Protein AF-D5H9K0-F1 (afdb_monomer_lite)

Organism: Salinibacter ruber (strain M8) (NCBI:tx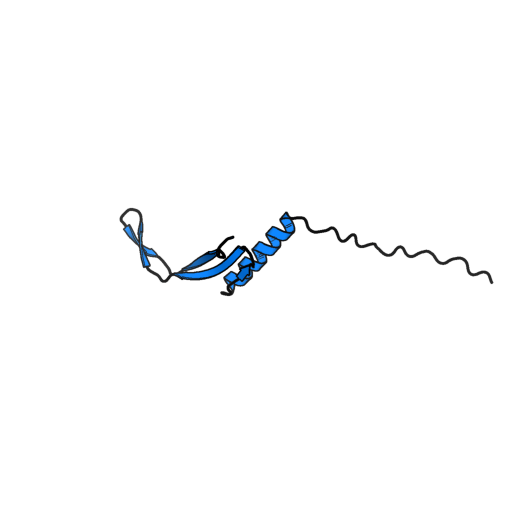id761659)

Radius 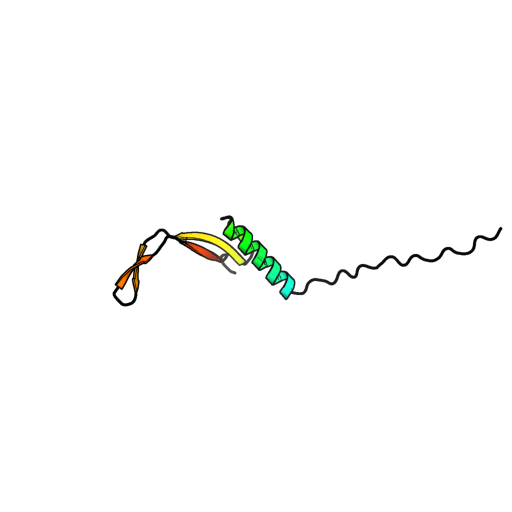of gyration: 26.45 Å; chains: 1; bounding box: 57×50×73 Å

InterPro domains:
  IPR000119 Histone-like DNA-binding protein [PF00216] (18-79)
  IPR010992 Integration host factor (IHF)-like DNA-binding domain superfamily [G3DSA:4.10.520.10] (13-83)
  IPR010992 Integration host factor (IHF)-like DNA-binding domain superfamily [SSF47729] (20-80)

Secondary structure (DSSP, 8-state):
---PPPP---------PPPPHHHHHHHHHHHHHHHHHTT--EEETTTEEEEEEEEPPEEEEETTEEEEEPPEEEEEEEE-TT-

Foldseek 3Di:
DDDDDDDPPDDPPPPPDDDDPVRVVVVVVVVCVVCQVVQHKDADPPFWIKGKDKADWDWDQDPNDTDIDHIDIDIDTDTDPPD

Sequence (83 aa):
MTLGPLPLIHSPTFVMESPSAEDVIEAFTDVVQDQLDTGNAVEVPGLGTFSVEHRPSGVQEEDGVRRLAPPRNEVVFTPEPGA

Structure (mmCIF, N/CA/C/O backbone):
data_AF-D5H9K0-F1
#
_entry.id   AF-D5H9K0-F1
#
loop_
_atom_site.group_PDB
_atom_site.id
_atom_site.type_symbol
_atom_site.label_atom_id
_atom_site.label_alt_id
_atom_site.label_comp_id
_atom_site.label_asym_id
_atom_site.label_entity_id
_atom_site.label_seq_id
_atom_site.pdbx_PDB_ins_code
_atom_site.Cartn_x
_atom_site.Cartn_y
_atom_site.Cartn_z
_atom_site.occupancy
_atom_site.B_iso_or_equiv
_atom_site.auth_seq_id
_atom_site.auth_comp_id
_atom_site.auth_asym_id
_atom_site.auth_atom_id
_atom_site.pdbx_PDB_model_num
ATOM 1 N N . MET A 1 1 ? 30.647 -32.172 -57.510 1.00 40.91 1 MET A N 1
ATOM 2 C CA . MET A 1 1 ? 29.677 -32.049 -56.402 1.00 40.91 1 MET A CA 1
ATOM 3 C C . MET A 1 1 ? 29.660 -30.590 -55.977 1.00 40.91 1 MET A C 1
ATOM 5 O O . MET A 1 1 ? 30.603 -30.150 -55.338 1.00 40.91 1 MET A O 1
ATOM 9 N N . THR A 1 2 ? 28.683 -29.815 -56.444 1.00 41.19 2 THR A N 1
ATOM 10 C CA . THR A 1 2 ? 28.574 -28.376 -56.159 1.00 41.19 2 THR A CA 1
ATOM 11 C C . THR A 1 2 ? 27.503 -28.189 -55.089 1.00 41.19 2 THR A C 1
ATOM 13 O O . THR A 1 2 ? 26.322 -28.402 -55.361 1.00 41.19 2 THR A O 1
ATOM 16 N N . LEU A 1 3 ? 27.905 -27.862 -53.862 1.00 45.50 3 LEU A N 1
ATOM 17 C CA . LEU A 1 3 ? 26.969 -27.493 -52.802 1.00 45.50 3 LEU A CA 1
ATOM 18 C C . LEU A 1 3 ? 26.373 -26.123 -53.159 1.00 45.50 3 LEU A C 1
ATOM 20 O O . LEU A 1 3 ? 27.099 -25.133 -53.221 1.00 45.50 3 LEU A O 1
ATOM 24 N N . GLY A 1 4 ? 25.075 -26.087 -53.469 1.00 52.72 4 GLY A N 1
ATOM 25 C CA . GLY A 1 4 ? 24.327 -24.838 -53.627 1.00 52.72 4 GLY A CA 1
ATOM 26 C C . GLY A 1 4 ? 24.206 -24.102 -52.285 1.00 52.72 4 GLY A C 1
ATOM 27 O O . GLY A 1 4 ? 24.303 -24.741 -51.234 1.00 52.72 4 GLY A O 1
ATOM 28 N N . PRO A 1 5 ? 24.021 -22.772 -52.287 1.00 53.81 5 PRO A N 1
ATOM 29 C CA . PRO A 1 5 ? 23.942 -22.007 -51.050 1.00 53.81 5 PRO A CA 1
ATOM 30 C C . PRO A 1 5 ? 22.676 -22.393 -50.271 1.00 53.81 5 PRO A C 1
ATOM 32 O O . PRO A 1 5 ? 21.589 -22.492 -50.840 1.00 53.81 5 PRO A O 1
ATOM 35 N N . LEU A 1 6 ? 22.834 -22.640 -48.968 1.00 53.09 6 LEU A N 1
ATOM 36 C CA . LEU A 1 6 ? 21.735 -22.923 -48.042 1.00 53.09 6 LEU A CA 1
ATOM 37 C C . LEU A 1 6 ? 20.767 -21.726 -47.954 1.00 53.09 6 LEU A C 1
ATOM 39 O O . LEU A 1 6 ? 21.222 -20.580 -47.996 1.00 53.09 6 LEU A O 1
ATOM 43 N N . PRO A 1 7 ? 19.451 -21.956 -47.785 1.00 54.75 7 PRO A N 1
ATOM 44 C CA . PRO A 1 7 ? 18.502 -20.874 -47.569 1.00 54.75 7 PRO A CA 1
ATOM 45 C C . PRO A 1 7 ? 18.789 -20.178 -46.232 1.00 54.75 7 PRO A C 1
ATOM 47 O O . PRO A 1 7 ? 18.908 -20.823 -45.190 1.00 54.75 7 PRO A O 1
ATOM 50 N N . LEU A 1 8 ? 18.889 -18.849 -46.273 1.00 55.88 8 LEU A N 1
ATOM 51 C CA . LEU A 1 8 ? 18.939 -17.986 -45.097 1.00 55.88 8 LEU A CA 1
ATOM 52 C C . LEU A 1 8 ? 17.622 -18.139 -44.322 1.00 55.88 8 LEU A C 1
ATOM 54 O O . LEU A 1 8 ? 16.589 -17.577 -44.691 1.00 55.88 8 LEU A O 1
ATOM 58 N N . ILE A 1 9 ? 17.661 -18.930 -43.252 1.00 56.94 9 ILE A N 1
ATOM 59 C CA . ILE A 1 9 ? 16.649 -18.926 -42.196 1.00 56.94 9 ILE A CA 1
ATOM 60 C C . ILE A 1 9 ? 16.582 -17.502 -41.642 1.00 56.94 9 ILE A C 1
ATOM 62 O O . ILE A 1 9 ? 17.506 -17.035 -40.982 1.00 56.94 9 ILE A O 1
ATOM 66 N N . HIS A 1 10 ? 15.505 -16.790 -41.977 1.00 54.97 10 HIS A N 1
ATOM 67 C CA . HIS A 1 10 ? 15.195 -15.500 -41.383 1.00 54.97 10 HIS A CA 1
ATOM 68 C C . HIS A 1 10 ? 14.848 -15.775 -39.924 1.00 54.97 10 HIS A C 1
ATOM 70 O O . HIS A 1 10 ? 13.772 -16.296 -39.626 1.00 54.97 10 HIS A O 1
ATOM 76 N N . SER A 1 11 ? 15.782 -15.488 -39.019 1.00 54.69 11 SER A N 1
ATOM 77 C CA . SER A 1 11 ? 15.474 -15.403 -37.596 1.00 54.69 11 SER A CA 1
ATOM 78 C C . SER A 1 11 ? 14.265 -14.479 -37.442 1.00 54.69 11 SER A C 1
ATOM 80 O O . SER A 1 11 ? 14.291 -13.388 -38.020 1.00 54.69 11 SER A O 1
ATOM 82 N N . PRO A 1 12 ? 13.208 -14.863 -36.708 1.00 55.03 12 PRO A N 1
ATOM 83 C CA . PRO A 1 12 ? 12.175 -13.905 -36.377 1.00 55.03 12 PRO A CA 1
ATOM 84 C C . PRO A 1 12 ? 12.856 -12.842 -35.519 1.00 55.03 12 PRO A C 1
ATOM 86 O O . PRO A 1 12 ? 13.257 -13.100 -34.385 1.00 55.03 12 PRO A O 1
ATOM 89 N N . THR A 1 13 ? 13.062 -11.656 -36.084 1.00 55.44 13 THR A N 1
ATOM 90 C CA . THR A 1 13 ? 13.344 -10.469 -35.291 1.00 55.44 13 THR A CA 1
ATOM 91 C C . THR A 1 13 ? 12.094 -10.257 -34.453 1.00 55.44 13 THR A C 1
ATOM 93 O O . THR A 1 13 ? 11.097 -9.737 -34.946 1.00 55.44 13 THR A O 1
ATOM 96 N N . PHE A 1 14 ? 12.105 -10.758 -33.218 1.00 57.91 14 PHE A N 1
ATOM 97 C CA . PHE A 1 14 ? 11.099 -10.400 -32.235 1.00 57.91 14 PHE A CA 1
ATOM 98 C C . PHE A 1 14 ? 11.250 -8.895 -32.043 1.00 57.91 14 PHE A C 1
ATOM 100 O O . PHE A 1 14 ? 12.246 -8.429 -31.487 1.00 57.91 14 PHE A O 1
ATOM 107 N N . VAL A 1 15 ? 10.333 -8.130 -32.629 1.00 61.47 15 VAL A N 1
ATOM 108 C CA . VAL A 1 15 ? 10.275 -6.689 -32.431 1.00 61.47 15 VAL A CA 1
ATOM 109 C C . VAL A 1 15 ? 9.850 -6.528 -30.980 1.00 61.47 15 VAL A C 1
ATOM 111 O O . VAL A 1 15 ? 8.692 -6.742 -30.643 1.00 61.47 15 VAL A O 1
ATOM 114 N N . MET A 1 16 ? 10.816 -6.284 -30.097 1.00 65.44 16 MET A N 1
ATOM 115 C CA . MET A 1 16 ? 10.529 -5.917 -28.719 1.00 65.44 16 MET A CA 1
ATOM 116 C C . MET A 1 16 ? 10.022 -4.481 -28.780 1.00 65.44 16 MET A C 1
ATOM 118 O O . MET A 1 16 ? 10.804 -3.533 -28.775 1.00 65.44 16 MET A O 1
ATOM 122 N N . GLU A 1 17 ? 8.720 -4.345 -29.003 1.00 77.94 17 GLU A N 1
ATOM 123 C CA . GLU A 1 17 ? 8.043 -3.064 -28.912 1.00 77.94 17 GLU A CA 1
ATOM 124 C C . GLU A 1 17 ? 8.204 -2.569 -27.476 1.00 77.94 17 GLU A C 1
ATOM 126 O O . GLU A 1 17 ? 7.930 -3.294 -26.516 1.00 77.94 17 GLU A O 1
ATOM 131 N N . SER A 1 18 ? 8.768 -1.373 -27.331 1.00 82.50 18 SER A N 1
ATOM 132 C CA . SER A 1 18 ? 8.917 -0.744 -26.027 1.00 82.50 18 SER A CA 1
ATOM 133 C C . SER A 1 18 ? 7.524 -0.545 -25.430 1.00 82.50 18 SER A C 1
ATOM 135 O O . SER A 1 18 ? 6.655 -0.044 -26.149 1.00 82.50 18 SER A O 1
ATOM 137 N N . PRO A 1 19 ? 7.299 -0.890 -24.150 1.00 85.69 19 PRO A N 1
ATOM 138 C CA . PRO A 1 19 ? 6.011 -0.649 -23.519 1.00 85.69 19 PRO A CA 1
ATOM 139 C C . PRO A 1 19 ? 5.683 0.844 -23.562 1.00 85.69 19 PRO A C 1
ATOM 141 O O . PRO A 1 19 ? 6.576 1.697 -23.452 1.00 85.69 19 PRO A O 1
ATOM 144 N N . SER A 1 20 ? 4.404 1.159 -23.740 1.00 92.88 20 SER A N 1
ATOM 145 C CA . SER A 1 20 ? 3.936 2.535 -23.661 1.00 92.88 20 SER A CA 1
ATOM 146 C C . SER A 1 20 ? 4.031 3.047 -22.219 1.00 92.88 20 SER A C 1
ATOM 148 O O . SER A 1 20 ? 4.178 2.282 -21.265 1.00 92.88 20 SER A O 1
ATOM 150 N N . ALA A 1 21 ? 3.943 4.366 -22.038 1.00 93.94 21 ALA A N 1
ATOM 151 C CA . ALA A 1 21 ? 3.899 4.940 -20.695 1.00 93.94 21 ALA A CA 1
ATOM 152 C C . ALA A 1 21 ? 2.674 4.451 -19.901 1.00 93.94 21 ALA A C 1
ATOM 154 O O . ALA A 1 21 ? 2.776 4.268 -18.692 1.00 93.94 21 ALA A O 1
ATOM 155 N N . GLU A 1 22 ? 1.546 4.215 -20.577 1.00 94.75 22 GLU A N 1
ATOM 156 C CA . GLU A 1 22 ? 0.321 3.701 -19.956 1.00 94.75 22 GLU A CA 1
ATOM 157 C C . GLU A 1 22 ? 0.538 2.282 -19.421 1.00 94.75 22 GLU A C 1
ATOM 159 O O . GLU A 1 22 ? 0.263 2.044 -18.247 1.00 94.75 22 GLU A O 1
ATOM 164 N N . ASP A 1 23 ? 1.159 1.400 -20.215 1.00 94.38 23 ASP A N 1
ATOM 165 C CA . ASP A 1 23 ? 1.466 0.021 -19.799 1.00 94.38 23 ASP A CA 1
ATOM 166 C C . ASP A 1 23 ? 2.368 -0.008 -18.555 1.00 94.38 23 ASP A C 1
ATOM 168 O O . ASP A 1 23 ? 2.208 -0.837 -17.659 1.00 94.38 23 ASP A O 1
ATOM 172 N N . VAL A 1 24 ? 3.332 0.916 -18.480 1.00 94.94 24 VAL A N 1
ATOM 173 C CA . VAL A 1 24 ? 4.247 1.014 -17.335 1.00 94.94 24 VAL A CA 1
ATOM 174 C C . VAL A 1 24 ? 3.528 1.529 -16.087 1.00 94.94 24 VAL A C 1
ATOM 176 O O . VAL A 1 24 ? 3.800 1.040 -14.992 1.00 94.94 24 VAL A O 1
ATOM 179 N N . ILE A 1 25 ? 2.622 2.501 -16.226 1.00 95.12 25 ILE A N 1
ATOM 180 C CA . ILE A 1 25 ? 1.850 3.054 -15.101 1.00 95.12 25 ILE A CA 1
ATOM 181 C C . ILE A 1 25 ? 0.867 2.016 -14.557 1.00 95.12 25 ILE A C 1
ATOM 183 O O . ILE A 1 25 ? 0.734 1.890 -13.338 1.00 95.12 25 ILE A O 1
ATOM 187 N N . GLU A 1 26 ? 0.204 1.267 -15.436 1.00 96.56 26 GLU A N 1
ATOM 188 C CA . GLU A 1 26 ? -0.693 0.177 -15.049 1.00 96.56 26 GLU A CA 1
ATOM 189 C C . GLU A 1 26 ? 0.083 -0.895 -14.280 1.00 96.56 26 GLU A C 1
ATOM 191 O O . GLU A 1 26 ? -0.211 -1.149 -13.113 1.00 96.56 26 GLU A O 1
ATOM 196 N N . ALA A 1 27 ? 1.173 -1.405 -14.863 1.00 96.50 27 ALA A N 1
ATOM 197 C CA . ALA A 1 27 ? 2.008 -2.412 -14.216 1.00 96.50 27 ALA A CA 1
ATOM 198 C C . ALA A 1 27 ? 2.593 -1.933 -12.876 1.00 96.50 27 ALA A C 1
ATOM 200 O O . ALA A 1 27 ? 2.677 -2.700 -11.917 1.00 96.50 27 ALA A O 1
ATOM 201 N N . PHE A 1 28 ? 2.999 -0.664 -12.786 1.00 95.38 28 PHE A N 1
ATOM 202 C CA . PHE A 1 28 ? 3.456 -0.077 -11.530 1.00 95.38 28 PHE A CA 1
ATOM 203 C C . PHE A 1 28 ? 2.346 -0.075 -10.472 1.00 95.38 28 PHE A C 1
ATOM 205 O O . PHE A 1 28 ? 2.586 -0.470 -9.331 1.00 95.38 28 PHE A O 1
ATOM 212 N N . THR A 1 29 ? 1.137 0.340 -10.853 1.00 96.06 29 THR A N 1
ATOM 213 C CA . THR A 1 29 ? -0.013 0.415 -9.943 1.00 96.06 29 THR A CA 1
ATOM 214 C C . THR A 1 29 ? -0.398 -0.969 -9.429 1.00 96.06 29 THR A C 1
ATOM 216 O O . THR A 1 29 ? -0.591 -1.132 -8.224 1.00 96.06 29 THR A O 1
ATOM 219 N N . ASP A 1 30 ? -0.409 -1.969 -10.310 1.00 97.50 30 ASP A N 1
ATOM 220 C CA . ASP A 1 30 ? -0.700 -3.362 -9.963 1.00 97.50 30 ASP A CA 1
ATOM 221 C C . ASP A 1 30 ? 0.291 -3.912 -8.934 1.00 97.50 30 ASP A C 1
ATOM 223 O O . ASP A 1 30 ? -0.101 -4.514 -7.933 1.00 97.50 30 ASP A O 1
ATOM 227 N N . VAL A 1 31 ? 1.588 -3.663 -9.140 1.00 97.19 31 VAL A N 1
ATOM 228 C CA . VAL A 1 31 ? 2.634 -4.105 -8.208 1.00 97.19 31 VAL A CA 1
ATOM 229 C C . VAL A 1 31 ? 2.488 -3.417 -6.854 1.00 97.19 31 VAL A C 1
ATOM 231 O O . VAL A 1 31 ? 2.591 -4.078 -5.821 1.00 97.19 31 VAL A O 1
ATOM 234 N N . VAL A 1 32 ? 2.243 -2.103 -6.830 1.00 96.62 32 VAL A N 1
ATOM 235 C CA . VAL A 1 32 ? 2.030 -1.374 -5.570 1.00 96.62 32 VAL A CA 1
ATOM 236 C C . VAL A 1 32 ? 0.817 -1.936 -4.831 1.00 96.62 32 VAL A C 1
ATOM 238 O O . VAL A 1 32 ? 0.899 -2.176 -3.627 1.00 96.62 32 VAL A O 1
ATOM 241 N N . GLN A 1 33 ? -0.284 -2.190 -5.538 1.00 96.31 33 GLN A N 1
ATOM 242 C CA . GLN A 1 33 ? -1.497 -2.738 -4.944 1.00 96.31 33 GLN A CA 1
ATOM 243 C C . GLN A 1 33 ? -1.266 -4.127 -4.332 1.00 96.31 33 GLN A C 1
ATOM 245 O O . GLN A 1 33 ? -1.603 -4.328 -3.167 1.00 96.31 33 GLN A O 1
ATOM 250 N N . ASP A 1 34 ? -0.637 -5.051 -5.061 1.00 97.50 34 ASP A N 1
ATOM 251 C CA . ASP A 1 34 ? -0.359 -6.414 -4.579 1.00 97.50 34 ASP A CA 1
ATOM 252 C C . ASP A 1 34 ? 0.517 -6.420 -3.310 1.00 97.50 34 ASP A C 1
ATOM 254 O O . ASP A 1 34 ? 0.276 -7.163 -2.349 1.00 97.50 34 ASP A O 1
ATOM 258 N N . GLN A 1 35 ? 1.509 -5.524 -3.258 1.00 97.56 35 GLN A N 1
ATOM 259 C CA . GLN A 1 35 ? 2.343 -5.358 -2.070 1.00 97.56 35 GLN A CA 1
ATOM 260 C C . GLN A 1 35 ? 1.541 -4.841 -0.870 1.00 97.56 35 GLN A C 1
ATOM 262 O O . GLN A 1 35 ? 1.665 -5.392 0.229 1.00 97.56 35 GLN A O 1
ATOM 267 N N . LEU A 1 36 ? 0.696 -3.827 -1.072 1.00 96.81 36 LEU A N 1
ATOM 268 C CA . LEU A 1 36 ? -0.134 -3.258 -0.008 1.00 96.81 36 LEU A CA 1
ATOM 269 C C . LEU A 1 36 ? -1.185 -4.256 0.499 1.00 96.81 36 LEU A C 1
ATOM 271 O O . LEU A 1 36 ? -1.389 -4.348 1.710 1.00 96.81 36 LEU A O 1
ATOM 275 N N . ASP A 1 37 ? -1.790 -5.050 -0.386 1.00 94.75 37 ASP A N 1
ATOM 276 C CA . ASP A 1 37 ? -2.754 -6.099 -0.022 1.00 94.75 37 ASP A CA 1
ATOM 277 C C . ASP A 1 37 ? -2.115 -7.187 0.856 1.00 94.75 37 ASP A C 1
ATOM 279 O O . ASP A 1 37 ? -2.755 -7.735 1.759 1.00 94.75 37 ASP A O 1
ATOM 283 N N . THR A 1 38 ? -0.820 -7.445 0.659 1.00 94.25 38 THR A N 1
ATOM 284 C CA . THR A 1 38 ? -0.027 -8.359 1.496 1.00 94.25 38 THR A CA 1
ATOM 285 C C . THR A 1 38 ? 0.432 -7.711 2.817 1.00 94.25 38 THR A C 1
ATOM 287 O O . THR A 1 38 ? 0.944 -8.391 3.708 1.00 94.25 38 THR A O 1
ATOM 290 N N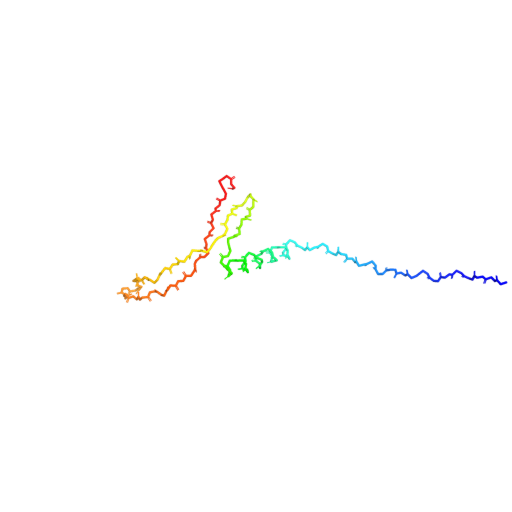 . GLY A 1 39 ? 0.214 -6.404 2.991 1.00 92.25 39 GLY A N 1
ATOM 291 C CA . GLY A 1 39 ? 0.626 -5.635 4.167 1.00 92.25 39 GLY A CA 1
ATOM 292 C C . GLY A 1 39 ? 2.063 -5.108 4.103 1.00 92.25 39 GLY A C 1
ATOM 293 O O . GLY A 1 39 ? 2.583 -4.642 5.119 1.00 92.25 39 GLY A O 1
ATOM 294 N N . ASN A 1 40 ? 2.707 -5.165 2.935 1.00 96.62 40 ASN A N 1
ATOM 295 C CA . ASN A 1 40 ? 4.041 -4.614 2.728 1.00 96.62 40 ASN A CA 1
ATOM 296 C C . ASN A 1 40 ? 3.947 -3.125 2.378 1.00 96.62 40 ASN A C 1
ATOM 298 O O . ASN A 1 40 ? 3.121 -2.716 1.565 1.00 96.62 40 ASN A O 1
ATOM 302 N N . ALA A 1 41 ? 4.824 -2.309 2.963 1.00 96.88 41 ALA A N 1
ATOM 303 C CA . ALA A 1 41 ? 5.003 -0.930 2.524 1.00 96.88 41 ALA A CA 1
ATOM 304 C C . ALA A 1 41 ? 5.853 -0.883 1.246 1.00 96.88 41 ALA A C 1
ATOM 306 O O . ALA A 1 41 ? 6.777 -1.682 1.082 1.00 96.88 41 ALA A O 1
ATOM 307 N N . VAL A 1 42 ? 5.566 0.079 0.371 1.00 98.00 42 VAL A N 1
ATOM 308 C CA . VAL A 1 42 ? 6.298 0.299 -0.879 1.00 98.00 42 VAL A CA 1
ATOM 309 C C . VAL A 1 42 ? 6.951 1.670 -0.843 1.00 98.00 42 VAL A C 1
ATOM 311 O O . VAL A 1 42 ? 6.269 2.693 -0.818 1.00 98.00 42 VAL A O 1
ATOM 314 N N . GLU A 1 43 ? 8.278 1.690 -0.848 1.00 97.00 43 GLU A N 1
ATOM 315 C CA . GLU A 1 43 ? 9.074 2.908 -0.977 1.00 97.00 43 GLU A CA 1
ATOM 316 C C . GLU A 1 43 ? 9.359 3.185 -2.455 1.00 97.00 43 GLU A C 1
ATOM 318 O O . GLU A 1 43 ? 9.844 2.315 -3.180 1.00 97.00 43 GLU A O 1
ATOM 323 N N . VAL A 1 44 ? 9.051 4.404 -2.896 1.00 95.12 44 VAL A N 1
ATOM 324 C CA . VAL A 1 44 ? 9.318 4.894 -4.247 1.00 95.12 44 VAL A CA 1
ATOM 325 C C . VAL A 1 44 ? 10.285 6.071 -4.129 1.00 95.12 44 VAL A C 1
ATOM 327 O O . VAL A 1 44 ? 9.845 7.183 -3.814 1.00 95.12 44 VAL A O 1
ATOM 330 N N . PRO A 1 45 ? 11.588 5.843 -4.377 1.00 93.56 45 PRO A N 1
ATOM 331 C CA . PRO A 1 45 ? 12.603 6.878 -4.243 1.00 93.56 45 PRO A CA 1
ATOM 332 C C . PRO A 1 45 ? 12.288 8.112 -5.086 1.00 93.56 45 PRO A C 1
ATOM 334 O O . PRO A 1 45 ? 11.997 8.002 -6.279 1.00 93.56 45 PRO A O 1
ATOM 337 N N . GLY A 1 46 ? 12.373 9.290 -4.474 1.00 93.69 46 GLY A N 1
ATOM 338 C CA . GLY A 1 46 ? 12.051 10.566 -5.111 1.00 93.69 46 GLY A CA 1
ATOM 339 C C . GLY A 1 46 ? 10.556 10.890 -5.168 1.00 93.69 46 GLY A C 1
ATOM 340 O O . GLY A 1 46 ? 10.195 11.914 -5.744 1.00 93.69 46 GLY A O 1
ATOM 341 N N . LEU A 1 47 ? 9.690 10.044 -4.598 1.00 93.19 47 LEU A N 1
ATOM 342 C CA . LEU A 1 47 ? 8.245 10.273 -4.525 1.00 93.19 47 LEU A CA 1
ATOM 343 C C . LEU A 1 47 ? 7.737 10.169 -3.084 1.00 93.19 47 LEU A C 1
ATOM 345 O O . LEU A 1 47 ? 7.142 11.113 -2.563 1.00 93.19 47 LEU A O 1
ATOM 349 N N . GLY A 1 48 ? 7.942 9.025 -2.435 1.00 96.50 48 GLY A N 1
ATOM 350 C CA . GLY A 1 48 ? 7.371 8.755 -1.119 1.00 96.50 48 GLY A CA 1
ATOM 351 C C . GLY A 1 48 ? 7.143 7.278 -0.841 1.00 96.50 48 GLY A C 1
ATOM 352 O O . GLY A 1 48 ? 7.532 6.398 -1.605 1.00 96.50 48 GLY A O 1
ATOM 353 N N . THR A 1 49 ? 6.467 7.008 0.268 1.00 97.69 49 THR A N 1
ATOM 354 C CA . THR A 1 49 ? 6.160 5.657 0.734 1.00 97.69 49 THR A CA 1
ATOM 355 C C . THR A 1 49 ? 4.656 5.444 0.801 1.00 97.69 49 THR A C 1
ATOM 357 O O . THR A 1 49 ? 3.938 6.221 1.435 1.00 97.69 49 THR A O 1
ATOM 360 N N . PHE A 1 50 ? 4.188 4.359 0.193 1.00 98.00 50 PHE A N 1
ATOM 361 C CA . PHE A 1 50 ? 2.839 3.836 0.371 1.00 98.00 50 PHE A CA 1
ATOM 362 C C . PHE A 1 50 ? 2.846 2.781 1.476 1.00 98.00 50 PHE A C 1
ATOM 364 O O . PHE A 1 50 ? 3.718 1.913 1.515 1.00 98.00 50 PH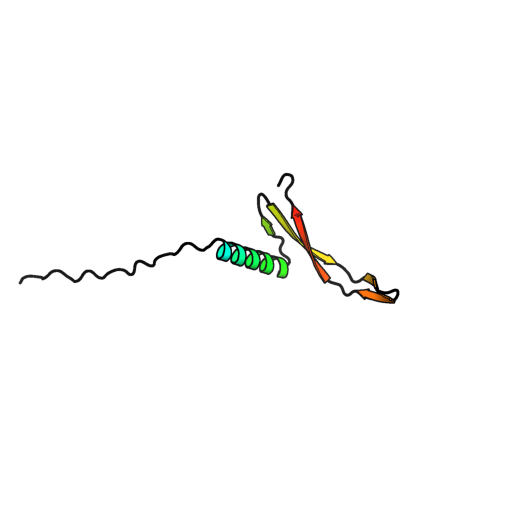E A O 1
ATOM 3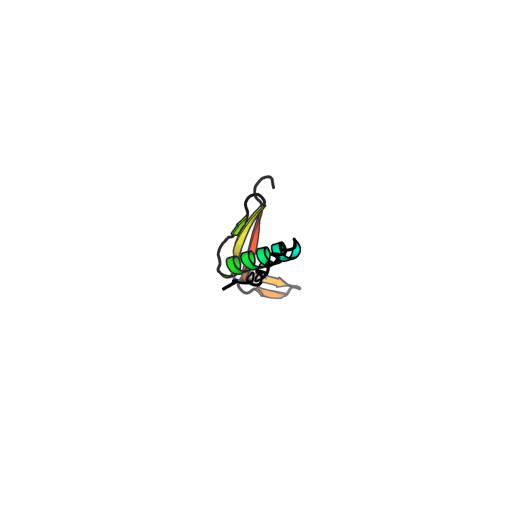71 N N . SER A 1 51 ? 1.871 2.831 2.374 1.00 97.38 51 SER A N 1
ATOM 372 C CA . SER A 1 51 ? 1.700 1.848 3.441 1.00 97.38 51 SER A CA 1
ATOM 373 C C . SER A 1 51 ? 0.223 1.618 3.738 1.00 97.38 51 SER A C 1
ATOM 375 O O . SER A 1 51 ? -0.649 2.361 3.285 1.00 97.38 51 SER A O 1
ATOM 377 N N . VAL A 1 52 ? -0.067 0.565 4.498 1.00 97.50 52 VAL A N 1
ATOM 378 C CA . VAL A 1 52 ? -1.413 0.284 4.994 1.00 97.50 52 VAL A CA 1
ATOM 379 C C . VAL A 1 52 ? -1.477 0.590 6.483 1.00 97.50 52 VAL A C 1
ATOM 381 O O . VAL A 1 52 ? -0.738 0.014 7.280 1.00 97.50 52 VAL A O 1
ATOM 384 N N . GLU A 1 53 ? -2.402 1.464 6.871 1.00 95.44 53 GLU A N 1
ATOM 385 C CA . GLU A 1 53 ? -2.747 1.705 8.267 1.00 95.44 53 GLU A CA 1
ATOM 386 C C . GLU A 1 53 ? -4.021 0.952 8.645 1.00 95.44 53 GLU A C 1
ATOM 388 O O . GLU A 1 53 ? -5.076 1.095 8.022 1.00 95.44 53 GLU A O 1
ATOM 393 N N . HIS A 1 54 ? -3.944 0.173 9.723 1.00 93.44 54 HIS A N 1
ATOM 394 C CA . HIS A 1 54 ? -5.113 -0.490 10.279 1.00 93.44 54 HIS A CA 1
ATOM 395 C C . HIS A 1 54 ? -5.943 0.488 11.118 1.00 93.44 54 HI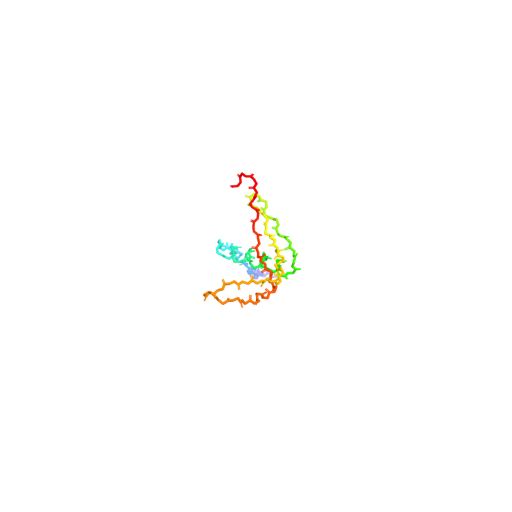S A C 1
ATOM 397 O O . HIS A 1 54 ? -5.484 1.007 12.140 1.00 93.44 54 HIS A O 1
ATOM 403 N N . ARG A 1 55 ? -7.196 0.707 10.720 1.00 93.81 55 ARG A N 1
ATOM 404 C CA . ARG A 1 55 ? -8.190 1.452 11.493 1.00 93.81 55 ARG A CA 1
ATOM 405 C C . ARG A 1 55 ? -9.052 0.479 12.298 1.00 93.81 55 ARG A C 1
ATOM 407 O O . ARG A 1 55 ? -9.747 -0.345 11.699 1.00 93.81 55 ARG A O 1
ATOM 414 N N . PRO A 1 56 ? -9.054 0.572 13.640 1.00 92.31 56 PRO A N 1
ATOM 415 C CA . PRO A 1 56 ? -9.929 -0.249 14.463 1.00 92.31 56 PRO A CA 1
ATOM 416 C C . PRO A 1 56 ? -11.393 0.166 14.282 1.00 92.31 56 PRO A C 1
ATOM 418 O O . PRO A 1 56 ? -11.700 1.252 13.787 1.00 92.31 56 PRO A O 1
ATOM 421 N N . SER A 1 57 ? -12.311 -0.684 14.741 1.00 91.31 57 SER A N 1
ATOM 422 C CA . SER A 1 57 ? -13.729 -0.332 14.798 1.00 91.31 57 SER A CA 1
ATOM 423 C C . SER A 1 57 ? -13.955 0.910 15.658 1.00 91.31 57 SER A C 1
ATOM 425 O O . SER A 1 57 ? -13.401 1.011 16.756 1.00 91.31 57 SER A O 1
ATOM 427 N N . GLY A 1 58 ? -14.818 1.813 15.203 1.00 89.50 58 GLY A N 1
ATOM 428 C CA . GLY A 1 58 ? -15.129 3.057 15.904 1.00 89.50 58 GLY A CA 1
ATOM 429 C C . GLY A 1 58 ? -16.608 3.405 15.821 1.00 89.50 58 GLY A C 1
ATOM 430 O O . GLY A 1 58 ? -17.334 2.888 14.977 1.00 89.50 58 GLY A O 1
ATOM 431 N N . VAL A 1 59 ? -17.069 4.289 16.702 1.00 89.25 59 VAL A N 1
ATOM 432 C CA . VAL A 1 59 ? -18.413 4.866 16.582 1.00 89.25 59 VAL A CA 1
ATOM 433 C C . VAL A 1 59 ? -18.340 6.008 15.573 1.00 89.25 59 VAL A C 1
ATOM 435 O O . VAL A 1 59 ? -17.581 6.952 15.777 1.00 89.25 59 VAL A O 1
ATOM 438 N N . GLN A 1 60 ? -19.123 5.922 14.502 1.00 85.12 60 GLN A N 1
ATOM 439 C CA . GLN A 1 60 ? -19.341 7.020 13.564 1.00 85.12 60 GLN A CA 1
ATOM 440 C C . GLN A 1 60 ? -20.768 7.537 13.715 1.00 85.12 60 GLN A C 1
ATOM 442 O O . GLN A 1 60 ? -21.702 6.765 13.935 1.00 85.12 60 GLN A O 1
ATOM 447 N N . GLU A 1 61 ? -20.930 8.852 13.634 1.00 87.12 61 GLU A N 1
ATOM 448 C CA . GLU A 1 61 ? -22.238 9.492 13.596 1.00 87.12 61 GLU A CA 1
ATOM 449 C C . GLU A 1 61 ? -22.497 9.940 12.159 1.00 87.12 61 GLU A C 1
ATOM 451 O O . GLU A 1 61 ? -21.765 10.766 11.621 1.00 87.12 61 GLU A O 1
ATOM 456 N N . GLU A 1 62 ? -23.509 9.347 11.534 1.00 82.25 62 GLU A N 1
ATOM 457 C CA . GLU A 1 62 ? -23.918 9.624 10.158 1.00 82.25 62 GLU A CA 1
ATOM 458 C C . GLU A 1 62 ? -25.415 9.948 10.185 1.00 82.25 62 GLU A C 1
ATOM 460 O O . GLU A 1 62 ? -26.204 9.194 10.759 1.00 82.25 62 GLU A O 1
ATOM 465 N N . ASP A 1 63 ? -25.798 11.115 9.662 1.00 83.75 63 ASP A N 1
ATOM 466 C CA . ASP A 1 63 ? -27.175 11.635 9.695 1.00 83.75 63 ASP A CA 1
ATOM 467 C C . ASP A 1 63 ? -27.821 11.650 11.098 1.00 83.75 63 ASP A C 1
ATOM 469 O O . ASP A 1 63 ? -29.014 11.394 11.270 1.00 83.75 63 ASP A O 1
ATOM 473 N N . GLY A 1 64 ? -27.022 11.924 12.138 1.00 86.56 64 GLY A N 1
ATOM 474 C CA . GLY A 1 64 ? -27.470 11.933 13.538 1.00 86.56 64 GLY A CA 1
ATOM 475 C C . GLY A 1 64 ? -27.726 10.540 14.129 1.00 86.56 64 GLY A C 1
ATOM 476 O O . GLY A 1 64 ? -28.186 10.421 15.267 1.00 86.56 64 GLY A O 1
ATOM 477 N N . VAL A 1 65 ? -27.417 9.473 13.387 1.00 88.06 65 VAL A N 1
ATOM 478 C CA . VAL A 1 65 ? -27.494 8.089 13.853 1.00 88.06 65 VAL A CA 1
ATOM 479 C C . VAL A 1 65 ? -26.089 7.584 14.151 1.00 88.06 65 VAL A C 1
ATOM 481 O O . VAL A 1 65 ? -25.217 7.536 13.286 1.00 88.06 65 VAL A O 1
ATOM 484 N N . ARG A 1 66 ? -25.870 7.145 15.392 1.00 88.44 66 ARG A N 1
ATOM 485 C CA . ARG A 1 66 ? -24.616 6.499 15.787 1.00 88.44 66 ARG A CA 1
ATOM 486 C C . ARG A 1 66 ? -24.582 5.065 15.286 1.00 88.44 66 ARG A C 1
ATOM 488 O O . ARG A 1 66 ? -25.457 4.265 15.618 1.00 88.44 66 ARG A O 1
ATOM 495 N N . ARG A 1 67 ? -23.549 4.734 14.519 1.00 89.56 67 ARG A N 1
ATOM 496 C CA . ARG A 1 67 ? -23.291 3.403 13.972 1.00 89.56 67 ARG A CA 1
ATOM 497 C C . ARG A 1 67 ? -21.891 2.946 14.350 1.00 89.56 67 ARG A C 1
ATOM 499 O O . ARG A 1 67 ? -20.983 3.750 14.546 1.00 89.56 67 ARG A O 1
ATOM 506 N N . LEU A 1 68 ? -21.724 1.634 14.455 1.00 91.25 68 LEU A N 1
ATOM 507 C CA . LEU A 1 68 ? -20.402 1.033 14.561 1.00 91.25 68 LEU A CA 1
ATOM 508 C C . LEU A 1 68 ? -19.821 0.913 13.156 1.00 91.25 68 LEU A C 1
ATOM 510 O O . LEU A 1 68 ? -20.379 0.217 12.310 1.00 91.25 68 LEU A O 1
ATOM 514 N N . ALA A 1 69 ? -18.706 1.591 12.923 1.00 91.50 69 ALA A N 1
ATOM 515 C CA . ALA A 1 69 ? -17.889 1.383 11.748 1.00 91.50 69 ALA A CA 1
ATOM 516 C C . ALA A 1 69 ? -17.015 0.139 11.970 1.00 91.50 69 ALA A C 1
ATOM 518 O O . ALA A 1 69 ? -16.357 0.042 13.014 1.00 91.50 69 ALA A O 1
ATOM 519 N N . PRO A 1 70 ? -17.011 -0.822 11.031 1.00 92.94 70 PRO A N 1
ATOM 520 C CA . PRO A 1 70 ? -16.138 -1.984 11.119 1.00 92.94 70 PRO A CA 1
ATOM 521 C C . PRO A 1 70 ? -14.662 -1.564 11.018 1.00 92.94 70 PRO A C 1
ATOM 523 O O . PRO A 1 70 ? -14.367 -0.499 10.464 1.00 92.94 70 PRO A O 1
ATOM 526 N N . PRO A 1 71 ? -13.729 -2.385 11.533 1.00 94.56 71 PRO A N 1
ATOM 527 C CA . PRO A 1 71 ? -12.313 -2.149 11.304 1.00 94.56 71 PRO A CA 1
ATOM 528 C C . PRO A 1 71 ? -12.010 -2.250 9.806 1.00 94.56 71 PRO A C 1
ATOM 530 O O . PRO A 1 71 ? -12.612 -3.060 9.095 1.00 94.56 71 PRO A O 1
ATOM 533 N N . ARG A 1 72 ? -11.079 -1.433 9.323 1.00 92.94 72 ARG A N 1
ATOM 534 C CA . ARG A 1 72 ? -10.682 -1.406 7.913 1.00 92.94 72 ARG A CA 1
ATOM 535 C C . ARG A 1 72 ? -9.221 -1.031 7.769 1.00 92.94 72 ARG A C 1
ATOM 537 O O . ARG A 1 72 ? -8.646 -0.401 8.647 1.00 92.94 72 ARG A O 1
ATOM 544 N N . ASN A 1 73 ? -8.649 -1.389 6.637 1.00 94.25 73 ASN A N 1
ATOM 545 C CA . ASN A 1 73 ? -7.325 -0.944 6.249 1.00 94.25 73 ASN A CA 1
ATOM 546 C C . ASN A 1 73 ? -7.462 0.289 5.354 1.00 94.25 73 ASN A C 1
ATOM 548 O O . ASN A 1 73 ? -8.344 0.337 4.496 1.00 94.25 73 ASN A O 1
ATOM 552 N N . GLU A 1 74 ? -6.620 1.290 5.580 1.00 94.94 74 GLU A N 1
ATOM 553 C CA . GLU A 1 74 ? -6.544 2.498 4.762 1.00 94.94 74 GLU A CA 1
ATOM 554 C C . GLU A 1 74 ? -5.150 2.590 4.151 1.00 94.94 74 GLU A C 1
ATOM 556 O O . GLU A 1 74 ? -4.151 2.435 4.853 1.00 94.94 74 GLU A O 1
ATOM 561 N N . VAL A 1 75 ? -5.082 2.841 2.845 1.00 95.94 75 VAL A N 1
ATOM 562 C CA . VAL A 1 75 ? -3.813 3.147 2.184 1.00 95.94 75 VAL A CA 1
ATOM 563 C C . VAL A 1 75 ? -3.415 4.569 2.561 1.00 95.94 75 VAL A C 1
ATOM 565 O O . VAL A 1 75 ? -4.198 5.506 2.394 1.00 95.94 75 VAL A O 1
ATOM 568 N N . VAL A 1 76 ? -2.197 4.724 3.067 1.00 96.88 76 VAL A N 1
ATOM 569 C CA . VAL A 1 76 ? -1.605 6.006 3.441 1.00 96.88 76 VAL A CA 1
ATOM 570 C C . VAL A 1 76 ? -0.372 6.240 2.585 1.00 96.88 76 VAL A C 1
ATOM 572 O O . VAL A 1 76 ? 0.434 5.340 2.361 1.00 96.88 76 VAL A O 1
ATOM 575 N N . PHE A 1 77 ? -0.229 7.470 2.104 1.00 97.12 77 PHE A N 1
ATOM 576 C CA . PHE A 1 77 ? 0.941 7.909 1.362 1.00 97.12 77 PHE A CA 1
ATOM 577 C C . PHE A 1 77 ? 1.687 8.972 2.164 1.00 97.12 77 PHE A C 1
ATOM 579 O O . PHE A 1 77 ? 1.105 9.982 2.562 1.00 97.12 77 PHE A O 1
ATOM 586 N N . THR A 1 78 ? 2.977 8.737 2.390 1.00 97.25 78 THR A N 1
ATOM 587 C CA . THR A 1 78 ? 3.887 9.697 3.017 1.00 97.25 78 THR A CA 1
ATOM 588 C C . THR A 1 78 ? 4.867 10.199 1.958 1.00 97.25 78 THR A C 1
ATOM 590 O O . THR A 1 78 ? 5.718 9.417 1.533 1.00 97.25 78 THR A O 1
ATOM 593 N N . PRO A 1 79 ? 4.766 11.460 1.504 1.00 96.94 79 PRO A N 1
ATOM 594 C CA . PRO A 1 79 ? 5.679 11.993 0.499 1.00 96.94 79 PRO A CA 1
ATOM 595 C C . PRO A 1 79 ? 7.101 12.109 1.048 1.00 96.94 79 PRO A C 1
ATOM 597 O O . PRO A 1 79 ? 7.304 12.374 2.238 1.00 96.94 79 PRO A O 1
ATOM 600 N N . GLU A 1 80 ? 8.088 11.966 0.168 1.00 94.25 80 GLU A N 1
ATOM 601 C CA . GLU A 1 80 ? 9.465 12.296 0.520 1.00 94.25 80 GLU A CA 1
ATOM 602 C C . GLU A 1 80 ? 9.620 13.811 0.751 1.00 94.25 80 GLU A C 1
ATOM 604 O O . GLU A 1 80 ? 9.024 14.623 0.035 1.00 94.25 80 GLU A O 1
ATOM 609 N N . PRO A 1 81 ? 10.419 14.242 1.745 1.00 87.25 81 PRO A N 1
ATOM 610 C CA . PRO A 1 81 ? 10.656 15.660 1.973 1.00 87.25 81 PRO A CA 1
ATOM 611 C C . PRO A 1 81 ? 11.323 16.316 0.755 1.00 87.25 81 PRO A C 1
ATOM 613 O O . PRO A 1 81 ? 12.476 16.027 0.443 1.00 87.25 81 PRO A O 1
ATOM 616 N N . GLY A 1 82 ? 10.619 17.252 0.115 1.00 73.88 82 GLY A N 1
ATOM 617 C CA . GLY A 1 82 ? 11.143 18.020 -1.020 1.00 73.88 82 GLY A CA 1
ATOM 618 C C . GLY A 1 82 ? 10.851 17.437 -2.407 1.00 73.88 82 GLY A C 1
ATOM 619 O O . GLY A 1 82 ? 11.433 17.940 -3.369 1.00 73.88 82 GLY A O 1
ATOM 620 N N . ALA A 1 83 ? 9.979 16.426 -2.499 1.00 57.62 83 ALA A N 1
ATOM 621 C CA . ALA A 1 83 ? 9.329 16.006 -3.745 1.00 57.62 83 ALA A CA 1
ATOM 622 C C . ALA A 1 83 ? 8.252 17.007 -4.209 1.00 57.62 83 ALA A C 1
ATOM 624 O O . ALA A 1 83 ? 7.647 17.684 -3.341 1.00 57.62 83 ALA A O 1
#

pLDDT: mean 84.98, std 16.6, range [40.91, 98.0]